Protein AF-A0A1M3BJX5-F1 (afdb_monomer)

Secondary structure (DSSP, 8-state):
---TTPEEEE-S-HHHHHH-B-TTPEE--TTTHHHHGGGS-TTS-EEEE-SSSHHHHHHHHHHHHTT--EEE-SSHHHHHHHTT---BSTT-----TTTHHHHHHHHHT--

Foldseek 3Di:
DQPPFEAEEEQEDPLQVVLWDAPRHDYDHLVRCVVCVVVDDQVGEYEYAYQAAPSLVVVQVVVVVVPGNYHYDHRGQPVCVVVVHATPPGVGDGDDPVVSVVVVVVVVVVD

Sequence (111 aa):
MLGDGAQLIDVRADHEWETGHLPGATHIALPDLPARVGEIDKGKPVILYCRGGNRSTMATVALAEAGYDAAKLIEGATGWEEEGLPFEPEGGYVAESGEAAAVLEARKRAS

Nearest PDB structures (foldseek):
  3gk5-assembly1_A  TM=9.502E-01  e=1.019E-06  Thermoplasma volcanium GSS1
  3foj-assembly1_A  TM=9.317E-01  e=1.088E-06  Staphylococcus saprophyticus subsp. saprophyticus ATCC 15305 = NCTC 7292
  3ict-assembly1_A  TM=9.632E-01  e=2.557E-06  Bacillus anthracis str. Ames
  4ocg-assembly1_A  TM=9.549E-01  e=8.342E-06  Shewanella loihica PV-4
  3iwh-assembly1_A  TM=9.017E-01  e=3.551E-06  Staphylococcus aureus subsp. aureus COL

Solvent-accessible surface area (backbone atoms only — not comparable to full-atom values): 6116 Å² total; per-residue (Å²): 128,85,61,101,59,56,44,40,35,35,35,41,53,70,47,41,48,74,43,15,34,60,70,84,47,44,84,44,32,60,90,49,33,83,83,49,50,85,79,55,64,65,93,32,45,33,35,26,22,18,60,64,21,68,6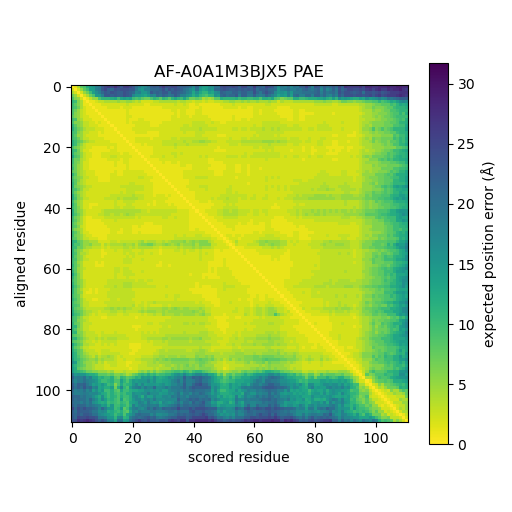6,15,48,57,52,27,51,56,37,39,76,72,64,32,54,49,42,58,43,65,48,17,48,50,48,43,51,74,69,69,54,78,34,37,58,81,89,31,44,80,57,51,90,76,53,24,58,53,53,53,56,54,51,62,71,74,104

Radius of gyration: 13.95 Å; Cα contacts (8 Å, |Δi|>4): 181; chains: 1; bounding box: 32×25×41 Å

Mean predicted aligned error: 5.78 Å

pLDDT: mean 87.62, std 14.12, range [44.97, 97.81]

Structure (mmCIF, N/CA/C/O backbone):
data_AF-A0A1M3BJX5-F1
#
_entry.id   AF-A0A1M3BJX5-F1
#
loop_
_atom_site.group_PDB
_atom_site.id
_atom_site.type_symbol
_atom_site.label_atom_id
_atom_site.label_alt_id
_atom_site.label_comp_id
_atom_site.label_asym_id
_atom_site.label_entity_id
_atom_site.label_seq_id
_atom_site.pdbx_PDB_ins_code
_atom_site.Cartn_x
_atom_site.Cartn_y
_atom_site.Cartn_z
_atom_site.occupancy
_atom_site.B_iso_or_equiv
_atom_site.auth_seq_id
_atom_site.auth_comp_id
_atom_site.auth_asym_id
_atom_site.auth_atom_id
_atom_site.pdbx_PDB_model_num
ATOM 1 N N . MET A 1 1 ? 9.073 -10.221 11.555 1.00 44.97 1 MET A N 1
ATOM 2 C CA . MET A 1 1 ? 7.898 -11.040 11.195 1.00 44.97 1 MET A CA 1
ATOM 3 C C . MET A 1 1 ? 6.673 -10.176 11.389 1.00 44.97 1 MET A C 1
ATOM 5 O O . MET A 1 1 ? 6.506 -9.645 12.481 1.00 44.97 1 MET A O 1
ATOM 9 N N . LEU A 1 2 ? 5.879 -9.972 10.339 1.00 51.06 2 LEU A N 1
ATOM 10 C CA . LEU A 1 2 ? 4.526 -9.438 10.484 1.00 51.06 2 LEU A CA 1
ATOM 11 C C . LEU A 1 2 ? 3.787 -10.429 11.387 1.00 51.06 2 LEU A C 1
ATOM 13 O O . LEU A 1 2 ? 3.621 -11.579 10.995 1.00 51.06 2 LEU A O 1
ATOM 17 N N . GLY A 1 3 ? 3.493 -10.046 12.634 1.00 50.31 3 GLY A N 1
ATOM 18 C CA . GLY A 1 3 ? 2.774 -10.917 13.570 1.00 50.31 3 GLY A CA 1
ATOM 19 C C . GLY A 1 3 ? 1.444 -11.357 12.959 1.00 50.31 3 GLY A C 1
ATOM 20 O O . GLY A 1 3 ? 0.883 -10.592 12.177 1.00 50.31 3 GLY A O 1
ATOM 21 N N . ASP A 1 4 ? 0.997 -12.570 13.302 1.00 56.88 4 ASP A N 1
ATOM 22 C CA . ASP A 1 4 ? -0.086 -13.387 12.709 1.00 56.88 4 ASP A CA 1
ATOM 23 C C . ASP A 1 4 ? -1.460 -12.695 12.510 1.00 56.88 4 ASP A C 1
ATOM 25 O O . ASP A 1 4 ? -2.498 -13.149 12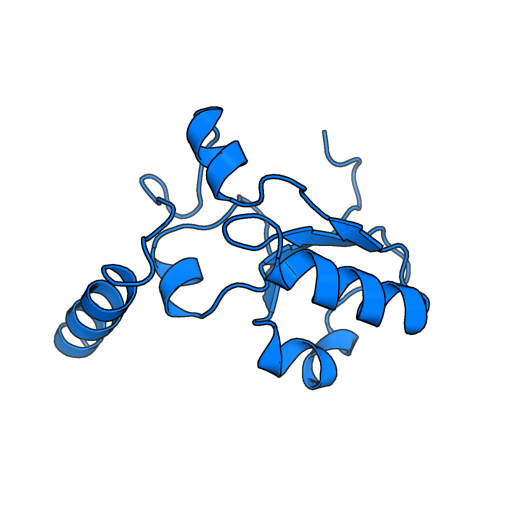.990 1.00 56.88 4 ASP A O 1
ATOM 29 N N . GLY A 1 5 ? -1.505 -11.580 11.788 1.00 78.56 5 GLY A N 1
ATOM 30 C CA . GLY A 1 5 ? -2.711 -10.779 11.620 1.00 78.56 5 GLY A CA 1
ATOM 31 C C . GLY A 1 5 ? -2.535 -9.437 10.917 1.00 78.56 5 GLY A C 1
ATOM 32 O O . GLY A 1 5 ? -3.551 -8.841 10.578 1.00 78.56 5 GLY A O 1
ATOM 33 N N . ALA A 1 6 ? -1.315 -8.947 10.670 1.00 88.88 6 ALA A N 1
ATOM 34 C CA . ALA A 1 6 ? -1.147 -7.716 9.897 1.00 88.88 6 ALA A CA 1
ATOM 35 C C . ALA A 1 6 ? -1.483 -7.938 8.409 1.00 88.88 6 ALA A C 1
ATOM 37 O O . ALA A 1 6 ? -1.029 -8.902 7.796 1.00 88.88 6 ALA A O 1
ATOM 38 N N . GLN A 1 7 ? -2.262 -7.029 7.827 1.00 95.12 7 GLN A N 1
ATOM 39 C CA . GLN A 1 7 ? -2.634 -7.032 6.412 1.00 95.12 7 GLN A CA 1
ATOM 40 C C . GLN A 1 7 ? -1.633 -6.198 5.622 1.00 95.12 7 GLN A C 1
ATOM 42 O O . GLN A 1 7 ? -1.451 -5.019 5.918 1.00 95.12 7 GLN A O 1
ATOM 47 N N . LEU A 1 8 ? -1.000 -6.785 4.612 1.00 96.12 8 LEU A N 1
ATOM 48 C CA . LEU A 1 8 ? -0.067 -6.079 3.742 1.00 96.12 8 LEU A CA 1
ATOM 49 C C . LEU A 1 8 ? -0.806 -5.576 2.497 1.00 96.12 8 LEU A C 1
ATOM 51 O O . LEU A 1 8 ? -1.368 -6.378 1.759 1.00 96.12 8 LEU A O 1
ATOM 55 N N . ILE A 1 9 ? -0.820 -4.264 2.262 1.00 97.69 9 ILE A N 1
ATOM 56 C CA . ILE A 1 9 ? -1.548 -3.629 1.156 1.00 97.69 9 ILE A CA 1
ATOM 57 C C . ILE A 1 9 ? -0.562 -2.963 0.194 1.00 97.69 9 ILE A C 1
ATOM 59 O O . ILE A 1 9 ? 0.177 -2.050 0.575 1.00 97.69 9 ILE A O 1
ATOM 63 N N . ASP A 1 10 ? -0.582 -3.394 -1.065 1.00 97.56 10 ASP A N 1
ATOM 64 C CA . ASP A 1 10 ? 0.157 -2.762 -2.157 1.00 97.56 10 ASP A CA 1
ATOM 65 C C . ASP A 1 10 ? -0.701 -1.666 -2.797 1.00 97.56 10 ASP A C 1
ATOM 67 O O . ASP A 1 10 ? -1.761 -1.954 -3.355 1.00 97.56 10 ASP A O 1
ATOM 71 N N . VAL A 1 11 ? -0.234 -0.414 -2.729 1.00 97.50 11 VAL A N 1
ATOM 72 C CA . VAL A 1 11 ? -0.926 0.745 -3.324 1.00 97.50 11 VAL A CA 1
ATOM 73 C C . VAL A 1 11 ? -0.325 1.217 -4.652 1.00 97.50 11 VAL A C 1
ATOM 75 O O . VAL A 1 11 ? -0.607 2.335 -5.105 1.00 97.50 11 VAL A O 1
ATOM 78 N N . ARG A 1 12 ? 0.541 0.407 -5.273 1.00 96.25 12 ARG A N 1
ATOM 79 C CA . ARG A 1 12 ? 1.092 0.657 -6.614 1.00 96.25 12 ARG A CA 1
ATOM 80 C C . ARG A 1 12 ? 0.036 0.460 -7.704 1.00 96.25 12 ARG A C 1
ATOM 82 O O . ARG A 1 12 ? -1.054 -0.043 -7.450 1.00 96.25 12 ARG A O 1
ATOM 89 N N . ALA A 1 13 ? 0.350 0.895 -8.920 1.00 93.81 13 ALA A N 1
ATOM 90 C CA . ALA A 1 13 ? -0.527 0.680 -10.067 1.00 93.81 13 ALA A CA 1
ATOM 91 C C . ALA A 1 13 ? -0.506 -0.789 -10.527 1.00 93.81 13 ALA A C 1
ATOM 93 O O . ALA A 1 13 ? 0.457 -1.507 -10.259 1.00 93.81 13 ALA A O 1
ATOM 94 N N . ASP A 1 14 ? -1.525 -1.210 -11.278 1.00 92.00 14 ASP A N 1
ATOM 95 C CA . ASP A 1 14 ? -1.684 -2.588 -11.772 1.00 92.00 14 ASP A CA 1
ATOM 96 C C . ASP A 1 14 ? -0.433 -3.111 -12.494 1.00 92.00 14 ASP A C 1
ATOM 98 O O . ASP A 1 14 ? 0.011 -4.227 -12.250 1.00 92.00 14 ASP A O 1
ATOM 102 N N . HIS A 1 15 ? 0.206 -2.276 -13.321 1.00 88.44 15 HIS A N 1
ATOM 103 C CA . HIS A 1 15 ? 1.429 -2.668 -14.029 1.00 88.44 15 HIS A CA 1
ATOM 104 C C . HIS A 1 15 ? 2.602 -2.981 -13.097 1.00 88.44 15 HIS A C 1
ATOM 106 O O . HIS A 1 15 ? 3.373 -3.887 -13.385 1.00 88.44 15 HIS A O 1
ATOM 112 N N . GLU A 1 16 ? 2.760 -2.232 -12.002 1.00 92.25 16 GLU A N 1
ATOM 113 C CA . GLU A 1 16 ? 3.816 -2.472 -11.011 1.00 92.25 16 GLU A CA 1
ATOM 114 C C . GLU A 1 16 ? 3.512 -3.720 -10.174 1.00 92.25 16 GLU A C 1
ATOM 116 O O . GLU A 1 16 ? 4.427 -4.434 -9.776 1.00 92.25 16 GLU A O 1
ATOM 121 N N . TRP A 1 17 ? 2.234 -3.978 -9.888 1.00 94.06 17 TRP A N 1
ATOM 122 C CA . TRP A 1 17 ? 1.793 -5.193 -9.204 1.00 94.06 17 TRP A CA 1
ATOM 123 C C . TRP A 1 17 ? 2.084 -6.444 -10.038 1.00 94.06 17 TRP A C 1
ATOM 125 O O . TRP A 1 17 ? 2.564 -7.456 -9.524 1.00 94.06 17 TRP A O 1
ATOM 135 N N . GLU A 1 18 ? 1.826 -6.355 -11.342 1.00 90.94 18 GLU A N 1
ATOM 136 C CA . GLU A 1 18 ? 1.991 -7.448 -12.293 1.00 90.94 18 GLU A CA 1
ATOM 137 C C . GLU A 1 18 ? 3.445 -7.877 -12.532 1.00 90.94 18 GLU A C 1
ATOM 139 O O . GLU A 1 18 ? 3.661 -9.036 -12.907 1.00 90.94 18 GLU A O 1
ATOM 144 N N . THR A 1 19 ? 4.422 -6.978 -12.350 1.00 90.38 19 THR A N 1
ATOM 145 C CA . THR A 1 19 ? 5.854 -7.309 -12.485 1.00 90.38 19 THR A CA 1
ATOM 146 C C . THR A 1 19 ? 6.403 -8.054 -11.278 1.00 90.38 19 THR A C 1
ATOM 148 O O . THR A 1 19 ? 7.418 -8.733 -11.397 1.00 90.38 19 THR A O 1
ATOM 151 N N . GLY A 1 20 ? 5.747 -7.935 -10.126 1.00 93.50 20 GLY A N 1
ATOM 152 C CA . GLY A 1 20 ? 6.158 -8.555 -8.875 1.00 93.50 20 GLY A CA 1
ATOM 153 C C . GLY A 1 20 ? 5.704 -7.732 -7.679 1.00 93.50 20 GLY A C 1
ATOM 154 O O . GLY A 1 20 ? 5.817 -6.505 -7.675 1.00 93.50 20 GLY A O 1
ATOM 155 N N . HIS A 1 21 ? 5.204 -8.398 -6.646 1.00 95.75 21 HIS A N 1
ATOM 156 C CA . HIS A 1 21 ? 4.755 -7.796 -5.390 1.00 95.75 21 HIS A CA 1
ATOM 157 C C . HIS A 1 21 ? 5.227 -8.600 -4.176 1.00 95.75 21 HIS A C 1
ATOM 159 O O . HIS A 1 21 ? 5.724 -9.716 -4.307 1.00 95.75 21 HIS A O 1
ATOM 165 N N . LEU A 1 22 ? 5.119 -8.011 -2.985 1.00 95.31 22 LEU A N 1
ATOM 166 C CA . LEU A 1 22 ? 5.523 -8.688 -1.758 1.00 95.31 22 LEU A CA 1
ATOM 167 C C . LEU A 1 22 ? 4.582 -9.877 -1.484 1.00 95.31 22 LEU A C 1
ATOM 169 O O . LEU A 1 22 ? 3.366 -9.722 -1.639 1.00 95.31 22 LEU A O 1
ATOM 173 N N . PRO A 1 23 ? 5.105 -11.035 -1.042 1.00 94.75 23 PRO A N 1
ATOM 174 C CA . PRO A 1 23 ? 4.292 -12.218 -0.797 1.00 94.75 23 PRO A CA 1
ATOM 175 C C . PRO A 1 23 ? 3.157 -11.968 0.197 1.00 94.75 23 PRO A C 1
ATOM 177 O O . PRO A 1 23 ? 3.364 -11.371 1.258 1.00 94.75 23 PRO A O 1
ATOM 180 N N . GLY A 1 24 ? 1.954 -12.438 -0.141 1.00 93.06 24 GLY A N 1
ATOM 181 C CA . GLY A 1 24 ? 0.765 -12.276 0.703 1.00 93.06 24 GLY A CA 1
ATOM 182 C C . GLY A 1 24 ? 0.198 -10.851 0.762 1.00 93.06 24 GLY A C 1
ATOM 183 O O . GLY A 1 24 ? -0.681 -10.578 1.584 1.00 93.06 24 GLY A O 1
ATOM 184 N N . ALA A 1 25 ? 0.676 -9.936 -0.087 1.00 95.81 25 ALA A N 1
ATOM 185 C CA . ALA A 1 25 ? 0.074 -8.619 -0.234 1.00 95.81 25 ALA A CA 1
ATOM 186 C C . ALA A 1 25 ? -1.322 -8.701 -0.877 1.00 95.81 25 ALA A C 1
ATOM 188 O O . ALA A 1 25 ? -1.605 -9.558 -1.710 1.00 95.81 25 ALA A O 1
ATOM 189 N N . THR A 1 26 ? -2.202 -7.771 -0.517 1.00 96.62 26 THR A N 1
ATOM 190 C CA . THR A 1 26 ? -3.454 -7.495 -1.231 1.00 96.62 26 THR A CA 1
ATOM 191 C C . THR A 1 26 ? -3.286 -6.225 -2.052 1.00 96.62 26 THR A C 1
ATOM 193 O O . THR A 1 26 ? -2.798 -5.212 -1.548 1.00 96.62 26 THR A O 1
ATOM 196 N N . HIS A 1 27 ? -3.701 -6.260 -3.316 1.00 97.81 27 HIS A N 1
ATOM 197 C CA . HIS A 1 27 ? -3.557 -5.123 -4.218 1.00 97.81 27 HIS A CA 1
ATOM 198 C C . HIS A 1 27 ? -4.771 -4.194 -4.195 1.00 97.81 27 HIS A C 1
ATOM 200 O O . HIS A 1 27 ? -5.887 -4.579 -4.568 1.00 97.81 27 HIS A O 1
ATOM 206 N N . ILE A 1 28 ? -4.535 -2.950 -3.776 1.00 97.69 28 ILE A N 1
ATOM 207 C CA . ILE A 1 28 ? -5.506 -1.857 -3.821 1.00 97.69 28 ILE A CA 1
ATOM 208 C C . ILE A 1 28 ? -4.762 -0.595 -4.252 1.00 97.69 28 ILE A C 1
ATOM 210 O O . ILE A 1 28 ? -4.186 0.109 -3.421 1.00 97.69 28 ILE A O 1
ATOM 214 N N . ALA A 1 29 ? -4.776 -0.295 -5.553 1.00 96.62 29 ALA A N 1
ATOM 215 C CA . ALA A 1 29 ? -4.117 0.890 -6.087 1.00 96.62 29 ALA A CA 1
ATOM 216 C C . ALA A 1 29 ? -4.589 2.166 -5.364 1.00 96.62 29 ALA A C 1
ATOM 218 O O . ALA A 1 29 ? -5.766 2.315 -5.030 1.00 96.62 29 ALA A O 1
ATOM 219 N N . LEU A 1 30 ? -3.670 3.114 -5.137 1.00 95.62 30 LEU A N 1
ATOM 220 C CA . LEU A 1 30 ? -3.965 4.346 -4.392 1.00 95.62 30 LEU A CA 1
ATOM 221 C C . LEU A 1 30 ? -5.242 5.088 -4.864 1.00 95.62 30 LEU A C 1
ATOM 223 O O . LEU A 1 30 ? -5.985 5.545 -3.995 1.00 95.62 30 LEU A O 1
ATOM 227 N N . PRO A 1 31 ? -5.535 5.217 -6.177 1.00 95.44 31 PRO A N 1
ATOM 228 C CA . PRO A 1 31 ? -6.767 5.861 -6.643 1.00 95.44 31 PRO A CA 1
ATOM 229 C C . PRO A 1 31 ? -8.053 5.118 -6.252 1.00 95.44 31 PRO A C 1
ATOM 231 O O . PRO A 1 31 ? -9.081 5.760 -6.050 1.00 95.44 31 PRO A O 1
ATOM 234 N N . ASP A 1 32 ? -7.991 3.793 -6.113 1.00 95.50 32 ASP A N 1
ATOM 235 C CA . ASP A 1 32 ? -9.146 2.936 -5.815 1.00 95.50 32 ASP A CA 1
ATOM 236 C C . ASP A 1 32 ? -9.367 2.747 -4.313 1.00 95.50 32 ASP A C 1
ATOM 238 O O . ASP A 1 32 ? -10.447 2.339 -3.879 1.00 95.50 32 ASP A O 1
ATOM 242 N N . LEU A 1 33 ? -8.357 3.072 -3.503 1.00 95.00 33 LEU A N 1
ATOM 243 C CA . LEU A 1 33 ? -8.363 2.890 -2.057 1.00 95.00 33 LEU A CA 1
ATOM 244 C C . LEU A 1 33 ? -9.605 3.478 -1.361 1.00 95.00 33 LEU A C 1
ATOM 246 O O . LEU A 1 33 ? -10.177 2.766 -0.538 1.00 95.00 33 LEU A O 1
ATOM 250 N N . PRO A 1 34 ? -10.106 4.689 -1.687 1.00 93.75 34 PRO A N 1
ATOM 251 C CA . PRO A 1 34 ? -11.321 5.213 -1.055 1.00 93.75 34 PRO A CA 1
ATOM 252 C C . PRO A 1 34 ? -12.573 4.369 -1.329 1.00 93.75 34 PRO A C 1
ATOM 254 O O . PRO A 1 34 ? -13.439 4.259 -0.465 1.00 93.75 34 PRO A O 1
ATOM 257 N N . ALA A 1 35 ? -12.673 3.769 -2.519 1.00 95.88 35 ALA A N 1
ATOM 258 C CA . ALA A 1 35 ? -13.812 2.940 -2.909 1.00 95.88 35 ALA A CA 1
ATOM 259 C C . ALA A 1 35 ? -13.703 1.507 -2.364 1.00 95.88 35 ALA A C 1
ATOM 261 O O . ALA A 1 35 ? -14.719 0.873 -2.083 1.00 95.88 35 ALA A O 1
ATOM 262 N N . ARG A 1 36 ? -12.472 1.012 -2.197 1.00 96.44 36 ARG A N 1
ATOM 263 C CA . ARG A 1 36 ? -12.154 -0.369 -1.803 1.00 96.44 36 ARG A CA 1
ATOM 264 C C . ARG A 1 36 ? -11.724 -0.516 -0.344 1.00 96.44 36 ARG A C 1
ATOM 266 O O . ARG A 1 36 ? -11.400 -1.612 0.092 1.00 96.44 36 ARG A O 1
ATOM 273 N N . VAL A 1 37 ? -11.766 0.557 0.450 1.00 94.25 37 VAL A N 1
ATOM 274 C CA . VAL A 1 37 ? -11.333 0.538 1.860 1.00 94.25 37 VAL A CA 1
ATOM 275 C C . VAL A 1 37 ? -12.076 -0.507 2.704 1.00 94.25 37 VAL A C 1
ATOM 277 O O . VAL A 1 37 ? -11.519 -1.020 3.665 1.00 94.25 37 VAL A O 1
ATOM 280 N N . GLY A 1 38 ? -13.310 -0.868 2.330 1.00 94.81 38 GLY A N 1
ATOM 281 C CA . GLY A 1 38 ? -14.091 -1.914 3.000 1.00 94.81 38 GLY A CA 1
ATOM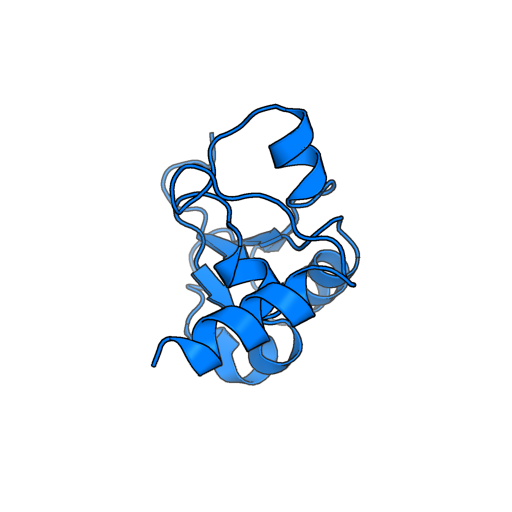 282 C C . GLY A 1 38 ? -13.542 -3.337 2.838 1.00 94.81 38 GLY A C 1
ATOM 283 O O . GLY A 1 38 ? -13.999 -4.233 3.539 1.00 94.81 38 GLY A O 1
ATOM 284 N N . GLU A 1 39 ? -12.573 -3.552 1.944 1.00 94.94 39 GLU A N 1
ATOM 285 C CA . GLU A 1 39 ? -11.844 -4.821 1.817 1.00 94.94 39 GLU A CA 1
ATOM 286 C C . GLU A 1 39 ? -10.776 -4.991 2.907 1.00 94.94 39 GLU A C 1
ATOM 288 O O . GLU A 1 39 ? -10.294 -6.099 3.130 1.00 94.94 39 GLU A O 1
ATOM 293 N N . ILE A 1 40 ? -10.416 -3.906 3.598 1.00 95.81 40 ILE A N 1
ATOM 294 C CA . ILE A 1 40 ? -9.405 -3.900 4.651 1.00 95.81 40 ILE A CA 1
ATOM 295 C C . ILE A 1 40 ? -10.098 -4.134 5.995 1.00 95.81 40 ILE A C 1
ATOM 297 O O . ILE A 1 40 ? -10.979 -3.379 6.408 1.00 95.81 40 ILE A O 1
ATOM 301 N N . ASP A 1 41 ? -9.684 -5.175 6.713 1.00 94.81 41 ASP A N 1
ATOM 302 C CA . ASP A 1 41 ? -10.221 -5.485 8.036 1.00 94.81 41 ASP A CA 1
ATOM 303 C C . ASP A 1 41 ? -9.724 -4.459 9.063 1.00 94.81 41 ASP A C 1
ATOM 305 O O . ASP A 1 41 ? -8.549 -4.432 9.427 1.00 94.81 41 ASP A O 1
ATOM 309 N N . LYS A 1 42 ? -10.629 -3.613 9.557 1.00 94.25 42 LYS A N 1
ATOM 310 C CA . LYS A 1 42 ? -10.316 -2.567 10.540 1.00 94.25 42 LYS A CA 1
ATOM 311 C C . LYS A 1 42 ? -9.909 -3.119 11.916 1.00 94.25 42 LYS A C 1
ATOM 313 O O . LYS A 1 42 ? -9.364 -2.377 12.727 1.00 94.25 42 LYS A O 1
ATOM 318 N N . GLY A 1 43 ? -10.170 -4.400 12.195 1.00 93.88 43 GLY A N 1
ATOM 319 C CA . GLY A 1 43 ? -9.771 -5.075 13.433 1.00 93.88 43 GLY A CA 1
ATOM 320 C C . GLY A 1 43 ? -8.323 -5.574 13.443 1.00 93.88 43 GLY A C 1
ATOM 321 O O . GLY A 1 43 ? -7.884 -6.130 14.449 1.00 93.88 43 GLY A O 1
ATOM 322 N N . LYS A 1 44 ? -7.589 -5.401 12.340 1.00 94.38 44 LYS A N 1
ATOM 323 C CA . LYS A 1 44 ? -6.221 -5.888 12.159 1.00 94.38 44 LYS A CA 1
ATOM 324 C C . LYS A 1 44 ? -5.274 -4.744 11.796 1.00 94.38 44 LYS A C 1
ATOM 326 O O . LYS A 1 44 ? -5.686 -3.842 11.065 1.00 94.38 44 LYS A O 1
ATOM 331 N N . PRO A 1 45 ? -4.000 -4.800 12.221 1.00 95.69 45 PRO A N 1
ATOM 332 C CA . PRO A 1 45 ? -2.989 -3.866 11.744 1.00 95.69 45 PRO A CA 1
ATOM 333 C C . PRO A 1 45 ? -2.879 -3.907 10.218 1.00 95.69 45 PRO A C 1
ATOM 335 O O . PRO A 1 45 ? -2.987 -4.972 9.606 1.00 95.69 45 PRO A O 1
ATOM 338 N N . VAL A 1 46 ? -2.640 -2.758 9.599 1.00 96.75 46 VAL A N 1
ATOM 339 C CA . VAL A 1 46 ? -2.502 -2.606 8.149 1.00 96.75 46 VAL A CA 1
ATOM 340 C C . VAL A 1 46 ? -1.126 -2.038 7.854 1.00 96.75 46 VAL A C 1
ATOM 342 O O . VAL A 1 46 ? -0.755 -0.991 8.378 1.00 96.75 46 VAL A O 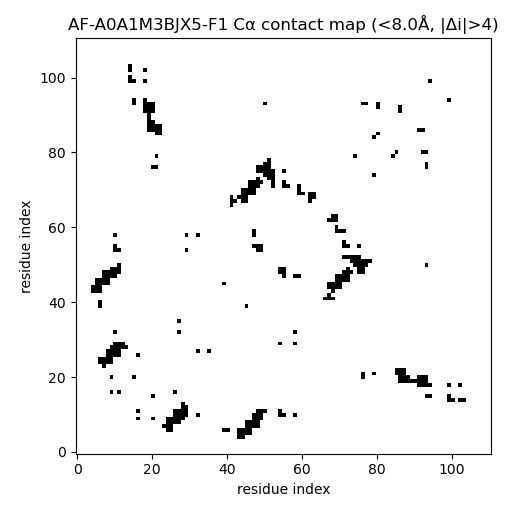1
ATOM 345 N N . ILE A 1 47 ? -0.364 -2.705 6.996 1.00 96.88 47 ILE A N 1
ATOM 346 C CA . ILE A 1 47 ? 0.918 -2.213 6.506 1.00 96.88 47 ILE A CA 1
ATOM 347 C C . ILE A 1 47 ? 0.778 -1.897 5.030 1.00 96.88 47 ILE A C 1
ATOM 349 O O . ILE A 1 47 ? 0.508 -2.776 4.222 1.00 96.88 47 ILE A O 1
ATOM 353 N N . LEU A 1 48 ? 0.981 -0.635 4.673 1.00 97.50 48 LEU A N 1
ATOM 354 C CA . LEU A 1 48 ? 0.889 -0.168 3.299 1.00 97.50 48 LEU A CA 1
ATOM 355 C C . LEU A 1 48 ? 2.280 -0.009 2.698 1.00 97.50 48 LEU A C 1
ATOM 357 O O . LEU A 1 48 ? 3.193 0.532 3.326 1.00 97.50 48 LEU A O 1
ATOM 361 N N . TYR A 1 49 ? 2.447 -0.401 1.445 1.00 97.50 49 TYR A N 1
ATOM 362 C CA . TYR A 1 49 ? 3.677 -0.133 0.715 1.00 97.50 49 TYR A CA 1
ATOM 363 C C . TYR A 1 49 ? 3.388 0.315 -0.712 1.00 97.50 49 TYR A C 1
ATOM 365 O O . TYR A 1 49 ? 2.316 0.103 -1.272 1.00 97.50 49 TYR A O 1
ATOM 373 N N . CYS A 1 50 ? 4.360 1.013 -1.284 1.00 95.94 50 CYS A N 1
ATOM 374 C CA . CYS A 1 50 ? 4.391 1.307 -2.706 1.00 95.94 50 CYS A CA 1
ATOM 375 C C . CYS A 1 50 ? 5.807 1.050 -3.223 1.00 95.94 50 CYS A C 1
ATOM 377 O O . CYS A 1 50 ? 6.553 0.321 -2.580 1.00 95.94 50 CYS A O 1
ATOM 379 N N . ARG A 1 51 ? 6.222 1.663 -4.338 1.00 94.44 51 ARG A N 1
ATOM 380 C CA . ARG A 1 51 ? 7.596 1.502 -4.835 1.00 94.44 51 ARG A CA 1
ATOM 381 C C . ARG A 1 51 ? 8.662 1.932 -3.815 1.00 94.44 51 ARG A C 1
ATOM 383 O O . ARG A 1 51 ? 9.453 1.103 -3.407 1.00 94.44 51 ARG A O 1
ATOM 390 N N . GLY A 1 52 ? 8.610 3.187 -3.356 1.00 91.19 52 GLY A N 1
ATOM 391 C CA . GLY A 1 52 ? 9.626 3.786 -2.469 1.00 91.19 52 GLY A CA 1
ATOM 392 C C . GLY A 1 52 ? 9.058 4.733 -1.403 1.00 91.19 52 GLY A C 1
ATOM 393 O O . GLY A 1 52 ? 9.631 5.776 -1.126 1.00 91.19 52 GLY A O 1
ATOM 394 N N . GLY A 1 53 ? 7.852 4.466 -0.892 1.00 89.25 53 GLY A N 1
ATOM 395 C CA . GLY A 1 53 ? 7.310 5.149 0.296 1.00 89.25 53 GLY A CA 1
ATOM 396 C C . GLY A 1 53 ? 6.393 6.369 0.083 1.00 89.25 53 GLY A C 1
ATOM 397 O O . GLY A 1 53 ? 5.560 6.660 0.945 1.00 89.25 53 GLY A O 1
ATOM 398 N N . ASN A 1 54 ? 6.459 7.085 -1.047 1.00 91.19 54 ASN A N 1
ATOM 399 C CA . ASN A 1 54 ? 5.667 8.321 -1.233 1.00 91.19 54 ASN A CA 1
ATOM 400 C C . ASN A 1 54 ? 4.144 8.074 -1.236 1.00 91.19 54 ASN A C 1
ATOM 402 O O . ASN A 1 54 ? 3.412 8.636 -0.424 1.00 91.19 54 ASN A O 1
ATOM 406 N N . ARG A 1 55 ? 3.661 7.181 -2.111 1.00 94.69 55 ARG A N 1
ATOM 407 C CA . ARG A 1 55 ? 2.225 6.842 -2.215 1.00 94.69 55 ARG A CA 1
ATOM 408 C C . ARG A 1 55 ? 1.678 6.169 -0.954 1.00 94.69 55 ARG A C 1
ATOM 410 O O . ARG A 1 55 ? 0.578 6.497 -0.521 1.00 94.69 55 ARG A O 1
ATOM 417 N N . SER A 1 56 ? 2.454 5.277 -0.332 1.00 94.62 56 SER A N 1
ATOM 418 C CA . SER A 1 56 ? 2.039 4.610 0.905 1.00 94.62 56 SER A CA 1
ATOM 419 C C . SER A 1 56 ? 1.947 5.582 2.078 1.00 94.62 56 SER A C 1
ATOM 421 O O . SER A 1 56 ? 1.112 5.379 2.950 1.00 94.62 56 SER A O 1
ATOM 423 N N . THR A 1 57 ? 2.712 6.682 2.082 1.00 95.75 57 THR A N 1
ATOM 424 C CA . THR A 1 57 ? 2.546 7.759 3.076 1.00 95.75 57 THR A CA 1
ATOM 425 C C . THR A 1 57 ? 1.148 8.369 3.003 1.00 95.75 57 THR A C 1
ATOM 427 O O . THR A 1 57 ? 0.474 8.458 4.024 1.00 95.75 57 THR A O 1
ATOM 430 N N . MET A 1 58 ? 0.689 8.732 1.800 1.00 94.75 58 MET A N 1
ATOM 431 C CA . MET A 1 58 ? -0.651 9.298 1.598 1.00 94.75 58 MET A CA 1
ATOM 432 C C . MET A 1 58 ? -1.744 8.308 2.015 1.00 94.75 58 MET A C 1
ATOM 434 O O . MET A 1 58 ? -2.667 8.674 2.737 1.00 94.75 58 MET A O 1
ATOM 438 N N . ALA A 1 59 ? -1.603 7.045 1.603 1.00 95.75 59 ALA A N 1
ATOM 439 C CA . ALA A 1 59 ? -2.539 5.983 1.950 1.00 95.75 59 ALA A CA 1
ATOM 440 C C . ALA A 1 59 ? -2.617 5.749 3.469 1.00 95.75 59 ALA A C 1
ATOM 442 O O . ALA A 1 59 ? -3.704 5.642 4.025 1.00 95.75 59 ALA A O 1
ATOM 443 N N . THR A 1 60 ? -1.467 5.726 4.148 1.00 97.06 60 THR A N 1
ATOM 444 C CA . THR A 1 60 ? -1.386 5.516 5.603 1.00 97.06 60 THR A CA 1
ATOM 445 C C . THR A 1 60 ? -2.083 6.633 6.365 1.00 97.06 60 THR A C 1
ATOM 447 O O . THR A 1 60 ? -2.844 6.347 7.282 1.00 97.06 60 THR A O 1
ATOM 450 N N . VAL A 1 61 ? -1.872 7.895 5.968 1.00 96.06 61 VAL A N 1
ATOM 451 C CA . VAL A 1 61 ? -2.558 9.044 6.582 1.00 96.06 61 VAL A CA 1
ATOM 452 C C . VAL A 1 61 ? -4.071 8.914 6.413 1.00 96.06 61 VAL A C 1
ATOM 454 O O . VAL A 1 61 ? -4.794 8.986 7.401 1.00 96.06 61 VAL A O 1
ATOM 457 N N . ALA A 1 62 ? -4.546 8.633 5.197 1.00 94.69 62 ALA A N 1
ATOM 458 C CA . ALA A 1 62 ? -5.976 8.491 4.926 1.00 94.69 62 ALA A CA 1
ATOM 459 C C . ALA A 1 62 ? -6.625 7.346 5.729 1.00 94.69 62 ALA A C 1
ATOM 461 O O . ALA A 1 62 ? -7.724 7.498 6.262 1.00 94.69 62 ALA A O 1
ATOM 462 N N . LEU A 1 63 ? -5.947 6.200 5.853 1.00 95.75 63 LEU A N 1
ATOM 463 C CA . LEU A 1 63 ? -6.445 5.073 6.645 1.00 95.75 63 LEU A CA 1
ATOM 464 C C . LEU A 1 63 ? -6.419 5.368 8.148 1.00 95.75 63 LEU A C 1
ATOM 466 O O . LEU A 1 63 ? -7.382 5.049 8.845 1.00 95.75 63 LEU A O 1
ATOM 470 N N . ALA A 1 64 ? -5.362 6.007 8.648 1.00 96.31 64 ALA A N 1
ATOM 471 C CA . ALA A 1 64 ? -5.284 6.415 10.046 1.00 96.31 64 ALA A CA 1
ATOM 472 C C . ALA A 1 64 ? -6.414 7.398 10.406 1.00 96.31 64 ALA A C 1
ATOM 474 O O . ALA A 1 64 ? -7.080 7.222 11.425 1.00 96.31 64 ALA A O 1
ATOM 475 N N . GLU A 1 65 ? -6.710 8.372 9.537 1.00 95.38 65 GLU A N 1
ATOM 476 C CA . GLU A 1 65 ? -7.845 9.297 9.695 1.00 95.38 65 GLU A CA 1
ATOM 477 C C . GLU A 1 65 ? -9.202 8.577 9.651 1.00 95.38 65 GLU A C 1
ATOM 479 O O . GLU A 1 65 ? -10.126 8.933 10.383 1.00 95.38 65 GLU A O 1
ATOM 484 N N . ALA A 1 66 ? -9.316 7.511 8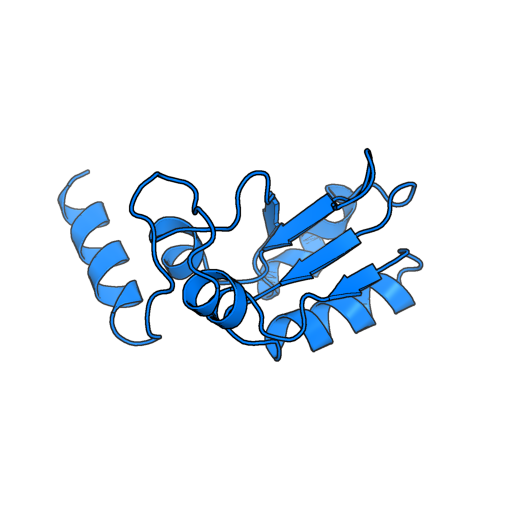.855 1.00 94.38 66 ALA A N 1
ATOM 485 C CA . ALA A 1 66 ? -10.485 6.634 8.830 1.00 94.38 66 ALA A CA 1
ATOM 486 C C . ALA A 1 66 ? -10.550 5.655 10.027 1.00 94.38 66 ALA A C 1
ATOM 488 O O . ALA A 1 66 ? -11.505 4.876 10.137 1.00 94.38 66 ALA A O 1
ATOM 489 N N . GLY A 1 67 ? -9.577 5.702 10.944 1.00 96.06 67 GLY A N 1
ATOM 490 C CA . GLY A 1 67 ? -9.527 4.949 12.199 1.00 96.06 67 GLY A CA 1
ATOM 491 C C . GLY A 1 67 ? -8.941 3.540 12.094 1.00 96.06 67 GLY A C 1
ATOM 492 O O . GLY A 1 67 ? -9.276 2.702 12.930 1.00 96.06 67 GLY A O 1
ATOM 493 N N . TYR A 1 68 ? -8.155 3.248 11.059 1.00 97.06 68 TYR A N 1
ATOM 494 C CA . TYR A 1 68 ? -7.392 2.002 10.946 1.00 97.06 68 TYR A CA 1
ATOM 495 C C . TYR A 1 68 ? -6.078 2.099 11.734 1.00 97.06 68 TYR A C 1
ATOM 497 O O . TYR A 1 68 ? -5.475 3.170 11.808 1.00 97.06 68 TYR A O 1
ATOM 505 N N . ASP A 1 69 ? -5.602 0.971 12.263 1.00 96.50 69 ASP A N 1
ATOM 506 C CA . ASP A 1 69 ? -4.230 0.842 12.767 1.00 96.50 69 ASP A CA 1
ATOM 507 C C . ASP A 1 69 ? -3.275 0.672 11.576 1.00 96.50 69 ASP A C 1
ATOM 509 O O . ASP A 1 69 ? -3.007 -0.443 11.128 1.00 96.50 69 ASP A O 1
ATOM 513 N N . ALA A 1 70 ? -2.868 1.794 10.978 1.00 96.44 70 ALA A N 1
ATOM 514 C CA . ALA A 1 70 ? -2.130 1.825 9.720 1.00 96.44 70 ALA A CA 1
ATOM 515 C C . ALA A 1 70 ? -0.666 2.253 9.909 1.00 96.44 70 ALA A C 1
ATOM 517 O O . ALA A 1 70 ? -0.366 3.305 10.476 1.00 96.44 70 ALA A O 1
ATOM 518 N N . ALA A 1 71 ? 0.244 1.469 9.339 1.00 96.19 71 ALA A N 1
ATOM 519 C CA . ALA A 1 71 ? 1.669 1.750 9.222 1.00 96.19 71 ALA A CA 1
ATOM 520 C C . ALA A 1 71 ? 2.122 1.593 7.762 1.00 96.19 71 ALA A C 1
ATOM 522 O O . ALA A 1 71 ? 1.391 1.070 6.924 1.00 96.19 71 ALA A O 1
ATOM 523 N N . LYS A 1 72 ? 3.350 2.014 7.440 1.00 94.88 72 LYS A N 1
ATOM 524 C CA . LYS A 1 72 ? 3.921 1.837 6.097 1.00 94.88 72 LYS A CA 1
ATOM 525 C C . LYS A 1 72 ? 5.261 1.120 6.120 1.00 94.88 72 LYS A C 1
ATOM 527 O O . LYS A 1 72 ? 6.045 1.309 7.048 1.00 94.88 72 LYS A O 1
ATOM 532 N N . LEU A 1 73 ? 5.564 0.411 5.038 1.00 93.81 73 LEU A N 1
ATOM 533 C CA . LEU A 1 73 ? 6.935 0.026 4.716 1.00 93.81 73 LEU A CA 1
ATOM 534 C C . LEU A 1 73 ? 7.666 1.256 4.159 1.00 93.81 73 LEU A C 1
ATOM 536 O O . LEU A 1 73 ? 7.267 1.795 3.123 1.00 93.81 73 LEU A O 1
ATO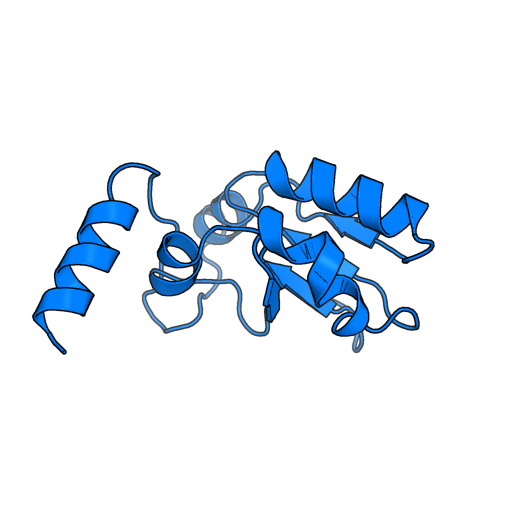M 540 N N . ILE A 1 74 ? 8.682 1.737 4.881 1.00 89.44 74 ILE A N 1
ATOM 541 C CA . ILE A 1 74 ? 9.327 3.035 4.614 1.00 89.44 74 ILE A CA 1
ATOM 542 C C . ILE A 1 74 ? 10.016 3.038 3.248 1.00 89.44 74 ILE A C 1
ATOM 544 O O . ILE A 1 74 ? 9.680 3.880 2.417 1.00 89.44 74 ILE A O 1
ATOM 548 N N . GLU A 1 75 ? 10.884 2.057 3.005 1.00 90.31 75 GLU A N 1
ATOM 549 C CA . GLU A 1 75 ? 11.632 1.915 1.747 1.00 90.31 75 GLU A CA 1
ATOM 550 C C . GLU A 1 75 ? 10.786 1.323 0.605 1.00 90.31 75 GLU A C 1
ATOM 552 O O . GLU A 1 75 ? 11.234 1.221 -0.535 1.00 90.31 75 GLU A O 1
ATOM 557 N N . GLY A 1 76 ? 9.533 0.949 0.891 1.00 92.69 76 GLY A N 1
ATOM 558 C CA . GLY A 1 76 ? 8.638 0.318 -0.073 1.00 92.69 76 GLY A CA 1
ATOM 559 C C . GLY A 1 76 ? 9.176 -1.007 -0.623 1.00 92.69 76 GLY A C 1
ATOM 560 O O . GLY A 1 76 ? 9.947 -1.707 0.028 1.00 92.69 76 GLY A O 1
ATOM 561 N N . ALA A 1 77 ? 8.734 -1.355 -1.829 1.00 94.38 77 ALA A N 1
ATOM 562 C CA . ALA A 1 77 ? 9.177 -2.550 -2.535 1.00 94.38 77 ALA A CA 1
ATOM 563 C C . ALA A 1 77 ? 10.659 -2.477 -2.944 1.00 94.38 77 ALA A C 1
ATOM 565 O O . ALA A 1 77 ? 11.302 -3.516 -3.016 1.00 94.38 77 ALA A O 1
ATOM 566 N N . THR A 1 78 ? 11.213 -1.279 -3.170 1.00 93.69 78 THR A N 1
ATOM 567 C CA . THR A 1 78 ? 12.634 -1.110 -3.516 1.00 93.69 78 THR A CA 1
ATOM 568 C C . THR A 1 78 ? 13.545 -1.599 -2.392 1.00 93.69 78 THR A C 1
ATOM 570 O O . THR A 1 78 ? 14.417 -2.416 -2.651 1.00 93.69 78 THR A O 1
ATOM 573 N N . GLY A 1 79 ? 13.302 -1.204 -1.136 1.00 93.31 79 GLY A N 1
ATOM 574 C CA . GLY A 1 79 ? 14.105 -1.724 -0.019 1.00 93.31 79 GLY A CA 1
ATOM 575 C C . GLY A 1 79 ? 13.958 -3.238 0.173 1.00 93.31 79 GLY A C 1
ATOM 576 O O . GLY A 1 79 ? 14.920 -3.921 0.500 1.00 93.31 79 GLY A O 1
ATOM 577 N N . TRP A 1 80 ? 12.767 -3.784 -0.095 1.00 94.06 80 TRP A N 1
ATOM 578 C CA . TRP A 1 80 ? 12.533 -5.233 -0.062 1.00 94.06 80 TRP A CA 1
ATOM 579 C C . TRP A 1 80 ? 13.364 -5.982 -1.117 1.00 94.06 80 TRP A C 1
ATOM 581 O O . TRP A 1 80 ? 13.941 -7.030 -0.830 1.00 94.06 80 TRP A O 1
ATOM 591 N N . GLU A 1 81 ? 13.455 -5.427 -2.327 1.00 93.62 81 GLU A N 1
ATOM 592 C CA . GLU A 1 81 ? 14.296 -5.950 -3.407 1.00 93.62 81 GLU A CA 1
ATOM 593 C C . GLU A 1 81 ? 15.791 -5.841 -3.085 1.00 93.62 81 GLU A C 1
ATOM 595 O O . GLU A 1 81 ? 16.529 -6.804 -3.289 1.00 93.62 81 GLU A O 1
ATOM 600 N N . GLU A 1 82 ? 16.237 -4.716 -2.519 1.00 92.94 82 GLU A N 1
ATOM 601 C CA . GLU A 1 82 ? 17.631 -4.506 -2.100 1.00 92.94 82 GLU A CA 1
ATOM 602 C C . GLU A 1 82 ? 18.073 -5.481 -0.997 1.00 92.94 82 GLU A C 1
ATOM 604 O O . GLU A 1 82 ? 19.231 -5.903 -0.966 1.00 92.94 82 GLU A O 1
ATOM 609 N N . GLU A 1 83 ? 17.153 -5.894 -0.122 1.00 93.38 83 GLU A N 1
ATOM 610 C CA . GLU A 1 83 ? 17.387 -6.940 0.880 1.00 93.38 83 GLU A CA 1
ATOM 611 C C . GLU A 1 83 ? 17.402 -8.364 0.287 1.00 93.38 83 GLU A C 1
ATOM 613 O O . GLU A 1 83 ? 17.697 -9.329 0.997 1.00 93.38 83 GLU A O 1
ATOM 618 N N . GLY A 1 84 ? 17.113 -8.523 -1.010 1.00 93.00 84 GLY A N 1
ATOM 619 C CA . GLY A 1 84 ? 17.075 -9.819 -1.690 1.00 93.00 84 GLY A CA 1
ATOM 620 C C . GLY A 1 84 ? 15.921 -10.711 -1.225 1.00 93.00 84 GLY A C 1
ATOM 621 O O . GLY A 1 84 ? 16.029 -11.940 -1.266 1.00 93.00 84 GLY A O 1
ATOM 622 N N . LEU A 1 85 ? 14.835 -10.106 -0.738 1.00 93.50 85 LEU A N 1
ATOM 623 C CA . LEU A 1 85 ? 13.660 -10.819 -0.255 1.00 93.50 85 LEU A CA 1
ATOM 624 C C . LEU A 1 85 ? 12.766 -11.280 -1.426 1.00 93.50 85 LEU A C 1
ATOM 626 O O . LEU A 1 85 ? 12.772 -10.676 -2.500 1.00 93.50 85 LEU A O 1
ATOM 630 N N . PRO A 1 86 ? 11.987 -12.364 -1.251 1.00 93.94 86 PRO A N 1
ATOM 631 C CA . PRO A 1 86 ? 11.216 -12.959 -2.340 1.00 93.94 86 PRO A CA 1
ATOM 632 C C . PRO A 1 86 ? 10.037 -12.085 -2.780 1.00 93.94 86 PRO A C 1
ATOM 634 O O . PRO A 1 86 ? 9.459 -11.362 -1.971 1.00 93.94 86 PRO A O 1
ATOM 637 N N . PHE A 1 87 ? 9.637 -12.236 -4.042 1.00 94.62 87 PHE A N 1
ATOM 638 C CA . PHE A 1 87 ? 8.441 -11.639 -4.641 1.00 94.62 87 PHE A CA 1
ATOM 639 C C . PHE A 1 87 ? 7.452 -12.721 -5.091 1.00 94.62 87 PHE A C 1
ATOM 641 O O . PHE A 1 87 ? 7.828 -13.874 -5.317 1.00 94.62 87 PHE A O 1
ATOM 648 N N . GLU A 1 88 ? 6.193 -12.325 -5.253 1.00 93.38 88 GLU A N 1
ATOM 649 C CA . GLU A 1 88 ? 5.160 -13.078 -5.959 1.00 93.38 88 GLU A CA 1
ATOM 650 C C . GLU A 1 88 ? 4.816 -12.364 -7.283 1.00 93.38 88 GLU A C 1
ATOM 652 O O . GLU A 1 88 ? 4.605 -11.148 -7.284 1.00 93.38 88 GLU A O 1
ATOM 657 N N . PRO A 1 89 ? 4.774 -13.075 -8.429 1.00 91.44 89 PRO A N 1
ATOM 658 C CA . PRO A 1 89 ? 5.268 -14.444 -8.636 1.00 91.44 89 PRO A CA 1
ATOM 659 C C . PRO A 1 89 ? 6.798 -14.553 -8.467 1.00 91.44 89 PRO A C 1
ATOM 661 O O . PRO A 1 89 ? 7.505 -13.546 -8.445 1.00 91.44 89 PRO A O 1
ATOM 664 N N . GLU A 1 90 ? 7.313 -15.785 -8.381 1.00 90.25 90 GLU A N 1
ATOM 665 C CA . GLU A 1 90 ? 8.760 -16.040 -8.330 1.00 90.25 90 GLU A CA 1
ATOM 666 C C . GLU A 1 90 ? 9.473 -15.405 -9.538 1.00 90.25 90 GLU A C 1
ATOM 668 O O . GLU A 1 90 ? 9.011 -15.507 -10.676 1.00 90.25 9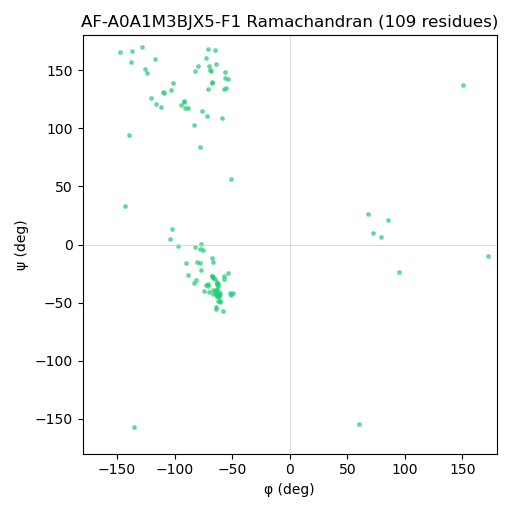0 GLU A O 1
ATOM 673 N N . GLY A 1 91 ? 10.597 -14.729 -9.282 1.00 87.81 91 GLY A N 1
ATOM 674 C CA . GLY A 1 91 ? 11.313 -13.939 -10.289 1.00 87.81 91 GLY A CA 1
ATOM 675 C C . GLY A 1 91 ? 10.704 -12.558 -10.561 1.00 87.81 91 GLY A C 1
ATOM 676 O O . GLY A 1 91 ? 11.160 -11.871 -11.474 1.00 87.81 91 GLY A O 1
ATOM 677 N N . GLY A 1 92 ? 9.689 -12.152 -9.793 1.00 89.62 92 GLY A N 1
ATOM 678 C CA . GLY A 1 92 ? 9.155 -10.798 -9.821 1.00 89.62 92 GLY A CA 1
ATOM 679 C C . GLY A 1 92 ? 10.172 -9.753 -9.356 1.00 89.62 92 GLY A C 1
ATOM 680 O O . GLY A 1 92 ? 11.102 -10.062 -8.611 1.00 89.62 92 GLY A O 1
ATOM 681 N N . TYR A 1 93 ? 9.986 -8.518 -9.815 1.00 89.69 93 TYR A N 1
ATOM 682 C CA . TYR A 1 93 ? 10.894 -7.400 -9.554 1.00 89.69 93 TYR A CA 1
ATOM 683 C C . TYR A 1 93 ? 10.143 -6.069 -9.468 1.00 89.69 93 TYR A C 1
ATOM 685 O O . TYR A 1 93 ? 8.979 -5.941 -9.882 1.00 89.69 93 TYR A O 1
ATOM 693 N N . VAL A 1 94 ? 10.822 -5.052 -8.944 1.00 89.94 94 VAL A N 1
ATOM 694 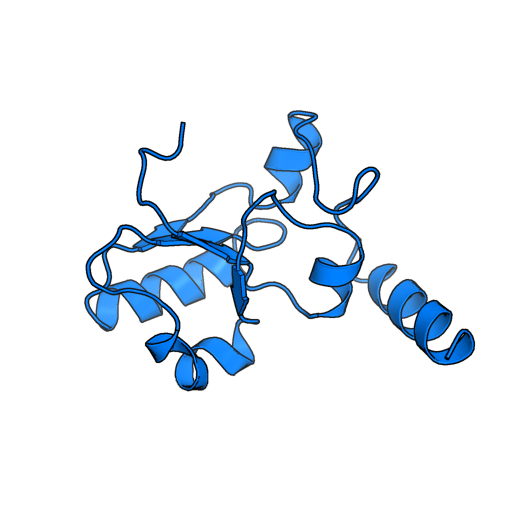C CA . VAL A 1 94 ? 10.296 -3.692 -8.839 1.00 89.94 94 VAL A CA 1
ATOM 695 C C . VAL A 1 94 ? 10.509 -2.962 -10.161 1.00 89.94 94 VAL A C 1
ATOM 697 O O . VAL A 1 94 ? 11.602 -2.502 -10.468 1.00 89.94 94 VAL A O 1
ATOM 700 N N . ALA A 1 95 ? 9.453 -2.828 -10.962 1.00 84.19 95 ALA A N 1
ATOM 701 C CA . ALA A 1 95 ? 9.569 -2.142 -12.245 1.00 84.19 95 ALA A CA 1
ATOM 702 C C . ALA A 1 95 ? 9.852 -0.637 -12.099 1.00 84.19 95 ALA A C 1
ATOM 704 O O . ALA A 1 95 ? 9.233 0.065 -11.287 1.00 84.19 95 ALA A O 1
ATOM 705 N N . GLU A 1 96 ? 10.728 -0.112 -12.960 1.00 76.44 96 GLU A N 1
ATOM 706 C CA . GLU A 1 96 ? 10.854 1.328 -13.155 1.00 76.44 96 GLU A CA 1
ATOM 707 C C . GLU A 1 96 ? 9.607 1.886 -13.853 1.00 76.44 96 GLU A C 1
ATOM 709 O O . GLU A 1 96 ? 8.976 1.227 -14.687 1.00 76.44 96 GLU A O 1
ATOM 714 N N . SER A 1 97 ? 9.268 3.148 -13.566 1.00 60.47 97 SER A N 1
ATOM 715 C CA . SER A 1 97 ? 8.066 3.811 -14.099 1.00 60.47 97 SER A CA 1
ATOM 716 C C . SER A 1 97 ? 7.955 3.766 -15.635 1.00 60.47 97 SER A C 1
ATOM 718 O O . SER A 1 97 ? 6.856 3.876 -16.171 1.00 60.47 97 SER A O 1
ATOM 720 N N . GLY A 1 98 ? 9.077 3.626 -16.354 1.00 59.41 98 GLY A N 1
ATOM 721 C CA . GLY A 1 98 ? 9.108 3.486 -17.816 1.00 59.41 98 GLY A CA 1
ATOM 722 C C . GLY A 1 98 ? 9.001 2.044 -18.331 1.00 59.41 98 GLY A C 1
ATOM 723 O O . GLY A 1 98 ? 8.511 1.829 -19.437 1.00 59.41 98 GLY A O 1
ATOM 724 N N . GLU A 1 99 ? 9.420 1.053 -17.546 1.00 61.88 99 GLU A N 1
ATOM 725 C CA . GLU A 1 99 ? 9.450 -0.361 -17.947 1.00 61.88 99 GLU A CA 1
ATOM 726 C C . GLU A 1 99 ? 8.090 -1.031 -17.768 1.00 61.88 99 GLU A C 1
ATOM 728 O O . GLU A 1 99 ? 7.680 -1.873 -18.568 1.00 61.88 99 GLU A O 1
ATOM 733 N N . ALA A 1 100 ? 7.341 -0.612 -16.754 1.00 60.56 100 ALA A N 1
ATOM 734 C CA . ALA A 1 100 ? 6.068 -1.230 -16.434 1.00 60.56 100 ALA A CA 1
ATOM 735 C C . ALA A 1 100 ? 4.990 -1.008 -17.517 1.00 60.56 100 ALA A C 1
ATOM 737 O O . ALA A 1 100 ? 4.144 -1.872 -17.753 1.00 60.56 100 ALA A O 1
ATOM 738 N N . ALA A 1 101 ? 5.068 0.105 -18.257 1.00 59.16 101 ALA A N 1
ATOM 739 C CA . ALA A 1 101 ? 4.234 0.333 -19.437 1.00 59.16 101 ALA A CA 1
ATOM 740 C C . ALA A 1 101 ?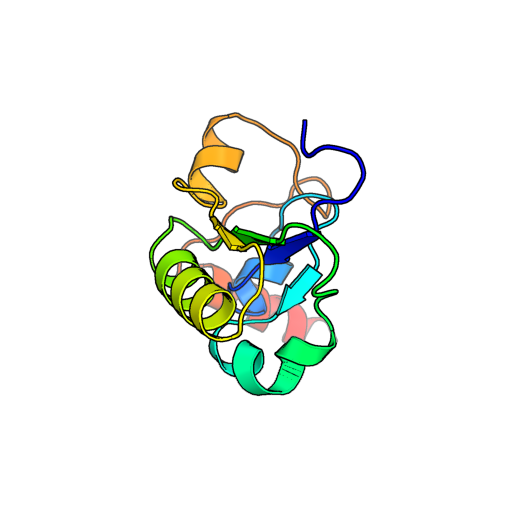 4.501 -0.705 -20.544 1.00 59.16 101 ALA A C 1
ATOM 742 O O . ALA A 1 101 ? 3.570 -1.146 -21.217 1.00 59.16 101 ALA A O 1
ATOM 743 N N . ALA A 1 102 ? 5.754 -1.140 -20.712 1.00 62.09 102 ALA A N 1
ATOM 744 C CA . ALA A 1 102 ? 6.119 -2.143 -21.707 1.00 62.09 102 ALA A CA 1
ATOM 745 C C . ALA A 1 102 ? 5.606 -3.543 -21.334 1.00 62.09 102 ALA A C 1
ATOM 747 O O . ALA A 1 102 ? 5.168 -4.281 -22.216 1.00 62.09 102 ALA A O 1
ATOM 748 N N . VAL A 1 103 ? 5.595 -3.893 -20.043 1.00 62.81 103 VAL A N 1
ATOM 749 C CA . VAL A 1 103 ? 5.038 -5.171 -19.559 1.00 62.81 103 VAL A CA 1
ATOM 750 C C . VAL A 1 103 ? 3.539 -5.263 -19.847 1.00 62.81 103 VAL A C 1
ATOM 752 O O . VAL A 1 103 ? 3.068 -6.274 -20.373 1.00 62.81 103 VAL A O 1
ATOM 755 N N . LEU A 1 104 ? 2.799 -4.185 -19.581 1.00 59.47 104 LEU A N 1
ATOM 756 C CA . LEU A 1 104 ? 1.354 -4.137 -19.800 1.00 59.47 104 LEU A CA 1
ATOM 757 C C . LEU A 1 104 ? 1.003 -4.269 -21.295 1.00 59.47 104 LEU A C 1
ATOM 759 O O . LEU A 1 104 ? 0.070 -4.979 -21.673 1.00 59.47 104 LEU A O 1
ATOM 763 N N . GLU A 1 105 ? 1.801 -3.647 -22.166 1.00 61.75 105 GLU A N 1
ATOM 764 C CA . GLU A 1 105 ? 1.662 -3.776 -23.620 1.00 61.75 105 GLU A CA 1
ATOM 765 C C . GLU A 1 105 ? 2.084 -5.155 -24.149 1.00 61.75 105 GLU A C 1
ATOM 767 O O . GLU A 1 105 ? 1.480 -5.657 -25.098 1.00 61.75 105 GLU A O 1
ATOM 772 N N . ALA A 1 106 ? 3.082 -5.803 -23.541 1.00 60.50 106 ALA A N 1
ATOM 773 C CA . ALA A 1 106 ? 3.485 -7.160 -23.903 1.00 60.50 106 ALA A CA 1
ATOM 774 C C . ALA A 1 106 ? 2.393 -8.190 -23.566 1.00 60.50 106 ALA A C 1
ATOM 776 O O . ALA A 1 106 ? 2.128 -9.086 -24.367 1.00 60.50 106 ALA A O 1
ATOM 777 N N . ARG A 1 107 ? 1.714 -8.037 -22.422 1.00 60.31 107 ARG A N 1
ATOM 778 C CA . ARG A 1 107 ? 0.648 -8.952 -21.983 1.00 60.31 107 ARG A CA 1
ATOM 779 C C . ARG A 1 107 ? -0.659 -8.785 -22.751 1.00 60.31 107 ARG A C 1
ATOM 781 O O . ARG A 1 107 ? -1.229 -9.793 -23.150 1.00 60.31 107 ARG A O 1
ATOM 788 N N . LYS A 1 108 ? -1.076 -7.553 -23.072 1.00 58.34 108 LYS A N 1
ATOM 789 C CA . LYS A 1 108 ? -2.229 -7.307 -23.969 1.00 58.34 108 LYS A CA 1
ATOM 790 C C . LYS A 1 108 ? -2.072 -7.949 -25.349 1.00 58.34 108 LYS A C 1
ATOM 792 O O . LYS A 1 108 ? -3.059 -8.270 -25.995 1.00 58.34 108 LYS A O 1
ATOM 797 N N . ARG A 1 109 ? -0.835 -8.095 -25.834 1.00 59.66 109 ARG A N 1
ATOM 798 C CA . ARG A 1 109 ? -0.540 -8.748 -27.121 1.00 59.66 109 ARG A CA 1
ATOM 799 C C . ARG A 1 109 ? -0.541 -10.275 -27.039 1.00 59.66 109 ARG A C 1
ATOM 801 O O . ARG A 1 109 ? -0.541 -10.919 -28.082 1.00 59.66 109 ARG A O 1
ATOM 808 N N . ALA A 1 110 ? -0.497 -10.838 -25.833 1.00 56.34 110 ALA A N 1
ATOM 809 C CA . ALA A 1 110 ? -0.483 -12.278 -25.586 1.00 56.34 110 ALA A CA 1
ATOM 810 C C . ALA A 1 110 ? -1.874 -12.861 -25.254 1.00 56.34 110 ALA A C 1
ATOM 812 O O . ALA A 1 110 ? -1.977 -14.071 -25.050 1.00 56.34 110 ALA A O 1
ATOM 813 N N . SER A 1 111 ? -2.914 -12.020 -25.203 1.00 50.06 111 SER A N 1
ATOM 814 C CA . SER A 1 111 ? -4.321 -12.363 -24.936 1.00 50.06 111 SER A CA 1
ATOM 815 C C . SER A 1 111 ? -5.205 -12.247 -26.170 1.00 50.06 111 SER A C 1
ATOM 817 O O . SER A 1 111 ? -5.025 -11.244 -26.897 1.00 50.06 111 SER A O 1
#